Protein AF-A0A3D3HDV8-F1 (afdb_monomer_lite)

pLDDT: mean 91.61, std 9.49, range [49.91, 98.44]

Structure (mmCIF, N/CA/C/O backbone):
data_AF-A0A3D3HDV8-F1
#
_entry.id   AF-A0A3D3HDV8-F1
#
loop_
_atom_site.group_PDB
_atom_site.id
_atom_site.type_symbol
_atom_site.label_atom_id
_atom_site.label_alt_id
_atom_site.label_comp_id
_atom_site.label_asym_id
_atom_site.label_entity_id
_atom_site.label_seq_id
_atom_site.pdbx_PDB_ins_code
_atom_site.Cartn_x
_atom_site.Cartn_y
_atom_site.Cartn_z
_atom_site.occupancy
_atom_site.B_iso_or_equiv
_atom_site.auth_seq_id
_atom_site.auth_comp_id
_atom_site.auth_asym_id
_atom_site.auth_atom_id
_atom_site.pdbx_PDB_model_num
ATOM 1 N N . LEU A 1 1 ? 24.840 2.088 -4.839 1.00 75.50 1 LEU A N 1
ATOM 2 C CA . LEU A 1 1 ? 23.953 0.977 -4.405 1.00 75.50 1 LEU A CA 1
ATOM 3 C C . LEU A 1 1 ? 24.076 -0.270 -5.285 1.00 75.50 1 LEU A C 1
ATOM 5 O O . LEU A 1 1 ? 24.364 -1.320 -4.731 1.00 75.50 1 LEU 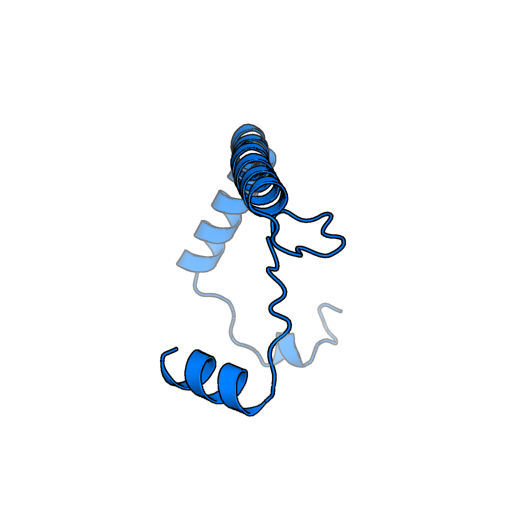A O 1
ATOM 9 N N . ARG A 1 2 ? 23.939 -0.173 -6.619 1.00 79.62 2 ARG A N 1
ATOM 10 C CA . ARG A 1 2 ? 23.937 -1.324 -7.555 1.00 79.62 2 ARG A CA 1
ATOM 11 C C . ARG A 1 2 ? 25.049 -2.368 -7.346 1.00 79.62 2 ARG A C 1
ATOM 13 O O . ARG A 1 2 ? 24.765 -3.551 -7.442 1.00 79.62 2 ARG A O 1
ATOM 20 N N . PHE A 1 3 ? 26.274 -1.939 -7.037 1.00 88.50 3 PHE A N 1
ATOM 21 C CA . PHE A 1 3 ? 27.432 -2.837 -6.890 1.00 88.50 3 PHE A CA 1
ATOM 22 C C . PHE A 1 3 ? 27.842 -3.128 -5.439 1.00 88.50 3 PHE A C 1
ATOM 24 O O . PHE A 1 3 ? 28.734 -3.933 -5.216 1.00 88.50 3 PHE A O 1
ATOM 31 N N . ASN A 1 4 ? 27.190 -2.498 -4.454 1.00 93.94 4 ASN A N 1
ATOM 32 C CA . ASN A 1 4 ? 27.588 -2.588 -3.039 1.00 93.94 4 ASN A CA 1
ATOM 33 C C . ASN A 1 4 ? 26.482 -3.169 -2.134 1.00 93.94 4 ASN A C 1
ATOM 35 O O . ASN A 1 4 ? 26.709 -3.397 -0.948 1.00 93.94 4 ASN A O 1
ATOM 39 N N . LEU A 1 5 ? 25.276 -3.414 -2.664 1.00 95.75 5 LEU A N 1
ATOM 40 C CA . LEU A 1 5 ? 24.167 -4.016 -1.918 1.00 95.75 5 LEU A CA 1
ATOM 41 C C . LEU A 1 5 ? 24.278 -5.542 -1.899 1.00 95.75 5 LEU A C 1
ATOM 43 O O . LEU A 1 5 ? 23.825 -6.217 -2.823 1.00 95.75 5 LEU A O 1
ATOM 47 N N . ARG A 1 6 ? 24.809 -6.094 -0.804 1.00 92.62 6 ARG A N 1
ATOM 48 C CA . ARG A 1 6 ? 24.910 -7.552 -0.603 1.00 92.62 6 ARG A CA 1
ATOM 49 C C . ARG A 1 6 ? 23.561 -8.265 -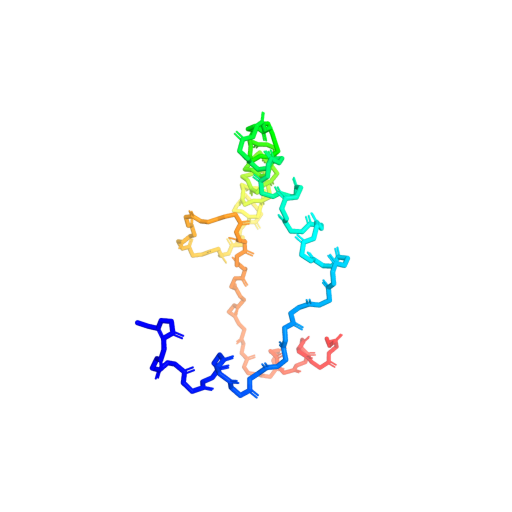0.746 1.00 92.62 6 ARG A C 1
ATOM 51 O O . ARG A 1 6 ? 23.499 -9.305 -1.388 1.00 92.62 6 ARG A O 1
ATOM 58 N N . SER A 1 7 ? 22.481 -7.677 -0.226 1.00 94.12 7 SER A N 1
ATOM 59 C CA . SER A 1 7 ? 21.123 -8.235 -0.324 1.00 94.12 7 SER A CA 1
ATOM 60 C C . SER A 1 7 ? 20.579 -8.321 -1.753 1.00 94.12 7 SER A C 1
ATOM 62 O O . SER A 1 7 ? 19.630 -9.057 -1.979 1.00 94.12 7 SER A O 1
ATOM 64 N N . GLN A 1 8 ? 21.156 -7.592 -2.712 1.00 91.81 8 GLN A N 1
ATOM 65 C CA . GLN A 1 8 ? 20.791 -7.673 -4.131 1.00 91.81 8 GLN A CA 1
ATOM 66 C C . GLN A 1 8 ? 21.765 -8.557 -4.918 1.00 91.81 8 GLN A C 1
ATOM 68 O O . GLN A 1 8 ? 21.340 -9.283 -5.806 1.00 91.81 8 GLN A O 1
ATOM 73 N N . ILE A 1 9 ? 23.060 -8.533 -4.575 1.00 93.12 9 ILE A N 1
ATOM 74 C CA . ILE A 1 9 ? 24.101 -9.346 -5.231 1.00 93.12 9 ILE A CA 1
ATOM 75 C C . ILE A 1 9 ? 23.891 -10.841 -4.971 1.00 93.12 9 ILE A C 1
ATOM 77 O O . ILE A 1 9 ? 24.065 -11.650 -5.877 1.00 93.12 9 ILE A O 1
ATOM 81 N N . TYR A 1 10 ? 23.510 -11.206 -3.743 1.00 94.44 10 TYR A N 1
ATOM 82 C CA . TYR A 1 10 ? 23.328 -12.602 -3.334 1.00 94.44 10 TYR A CA 1
ATOM 83 C C . TYR A 1 10 ? 21.866 -13.075 -3.388 1.00 94.44 10 TYR A C 1
ATOM 85 O O . TYR A 1 10 ? 21.561 -14.174 -2.932 1.00 94.44 10 TYR A O 1
ATOM 93 N N . ALA A 1 11 ? 20.955 -12.266 -3.937 1.00 92.75 11 ALA A N 1
ATOM 94 C CA . ALA A 1 11 ? 19.563 -12.653 -4.150 1.00 92.75 11 ALA A CA 1
ATOM 9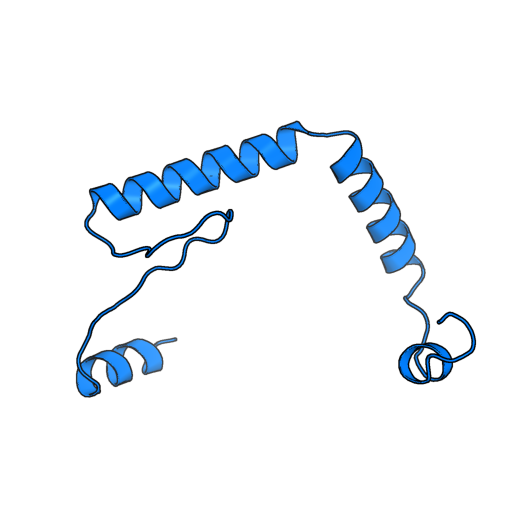5 C C . ALA A 1 11 ? 19.331 -13.139 -5.587 1.00 92.75 11 ALA A C 1
ATOM 97 O O . ALA A 1 11 ? 19.975 -12.687 -6.534 1.00 92.75 11 ALA A O 1
ATOM 98 N N . LYS A 1 12 ? 18.365 -14.047 -5.766 1.00 92.88 12 LYS A N 1
ATOM 99 C CA . LYS A 1 12 ? 17.905 -14.456 -7.099 1.00 92.88 12 LYS A CA 1
ATOM 100 C C . LYS A 1 12 ? 17.077 -13.336 -7.734 1.00 92.88 12 LYS A C 1
ATOM 102 O O . LYS A 1 12 ? 16.307 -12.665 -7.048 1.00 92.88 12 LYS A O 1
ATOM 107 N N . SER A 1 13 ? 17.204 -13.165 -9.048 1.00 93.25 13 SER A N 1
ATOM 108 C CA . SER A 1 13 ? 16.362 -12.236 -9.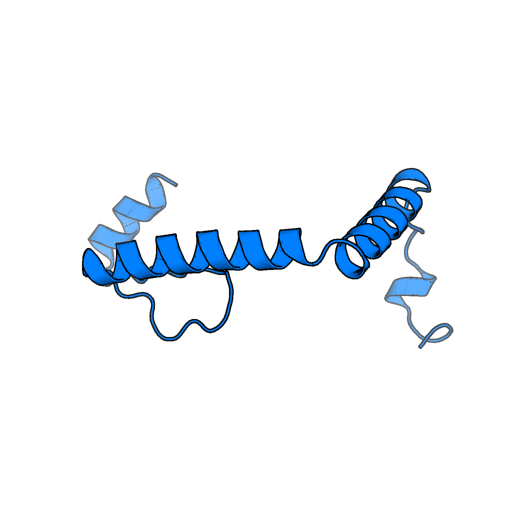802 1.00 93.25 13 SER A CA 1
ATOM 109 C C . SER A 1 13 ? 14.887 -12.654 -9.782 1.00 93.25 13 SER A C 1
ATOM 111 O O . SER A 1 13 ? 14.554 -13.833 -9.618 1.00 93.25 13 SER A O 1
ATOM 113 N N . LEU A 1 14 ? 13.992 -11.678 -9.973 1.00 95.88 14 LEU A N 1
ATOM 114 C CA . LEU A 1 14 ? 12.569 -11.966 -10.123 1.00 95.88 14 LEU A CA 1
ATOM 115 C C . LEU A 1 14 ? 12.315 -12.810 -11.386 1.00 95.88 14 LEU A C 1
ATOM 117 O O . LEU A 1 14 ? 12.894 -12.523 -12.440 1.00 95.88 14 LEU A O 1
ATOM 121 N N . PRO A 1 15 ? 11.410 -13.805 -11.322 1.00 97.62 15 PRO A N 1
ATOM 122 C CA . PRO A 1 15 ? 10.932 -14.516 -12.502 1.00 97.62 15 PRO A CA 1
ATOM 123 C C . PRO A 1 15 ? 10.392 -13.563 -13.575 1.00 97.62 15 PRO A C 1
ATOM 125 O O . PRO A 1 15 ? 9.723 -12.575 -13.267 1.00 97.62 15 PRO A O 1
ATOM 128 N N . MET A 1 16 ? 10.619 -13.901 -14.847 1.00 97.62 16 MET A N 1
ATOM 129 C CA . MET A 1 16 ? 10.265 -13.047 -15.989 1.00 97.62 16 MET A CA 1
ATOM 130 C C . MET A 1 16 ? 8.785 -12.632 -15.995 1.00 97.62 16 MET A C 1
ATOM 132 O O . MET A 1 16 ? 8.481 -11.459 -16.198 1.00 97.62 16 MET A O 1
ATOM 136 N N . ALA A 1 17 ? 7.874 -13.561 -15.691 1.00 98.12 17 ALA A N 1
ATOM 137 C CA . ALA A 1 17 ? 6.441 -13.282 -15.609 1.00 98.12 17 ALA A CA 1
ATOM 138 C C . ALA A 1 17 ? 6.094 -12.208 -14.558 1.00 98.12 17 ALA A C 1
ATOM 140 O O . ALA A 1 17 ? 5.266 -11.336 -14.818 1.00 98.12 17 ALA A O 1
ATOM 141 N N . MET A 1 18 ? 6.756 -12.222 -13.394 1.00 98.06 18 MET A N 1
ATOM 142 C CA . MET A 1 18 ? 6.544 -11.207 -12.356 1.00 98.06 18 MET A CA 1
ATOM 143 C C . MET A 1 18 ? 7.069 -9.842 -12.801 1.00 98.06 18 MET A C 1
ATOM 145 O O . MET A 1 18 ? 6.398 -8.834 -12.591 1.00 98.06 18 MET A O 1
ATOM 149 N N . THR A 1 19 ? 8.232 -9.810 -13.457 1.00 97.69 19 THR A N 1
ATOM 150 C CA . THR A 1 19 ? 8.834 -8.573 -13.969 1.00 97.69 19 THR A CA 1
ATOM 151 C C . THR A 1 19 ? 7.953 -7.913 -15.029 1.00 97.69 19 THR A C 1
ATOM 153 O O . THR A 1 19 ? 7.645 -6.729 -14.912 1.00 97.69 19 THR A O 1
ATOM 156 N N . ILE A 1 20 ? 7.475 -8.676 -16.018 1.00 98.31 20 ILE A N 1
ATOM 157 C CA . ILE A 1 20 ? 6.572 -8.164 -17.063 1.00 98.31 20 ILE A CA 1
ATOM 158 C C . ILE A 1 20 ? 5.257 -7.674 -16.444 1.00 98.31 20 ILE A C 1
ATOM 160 O O . ILE A 1 20 ? 4.800 -6.571 -16.748 1.00 98.31 20 ILE A O 1
ATOM 164 N N . GLY A 1 21 ? 4.677 -8.451 -15.524 1.00 98.38 21 GLY A N 1
ATOM 165 C CA . GLY A 1 21 ? 3.459 -8.059 -14.818 1.00 98.38 21 GLY A CA 1
ATOM 166 C C . GLY A 1 21 ? 3.628 -6.766 -14.014 1.00 98.38 21 GLY A C 1
ATOM 167 O O . GLY A 1 21 ? 2.756 -5.899 -14.052 1.00 98.38 21 GLY A O 1
ATOM 168 N N . ALA A 1 22 ? 4.758 -6.594 -13.323 1.00 98.19 22 ALA A N 1
ATOM 169 C CA . ALA A 1 22 ? 5.062 -5.376 -12.576 1.00 98.19 22 ALA A CA 1
ATOM 170 C C . ALA A 1 22 ? 5.216 -4.154 -13.496 1.00 98.19 22 ALA A C 1
ATOM 172 O O . ALA A 1 22 ? 4.684 -3.090 -13.178 1.00 98.19 22 ALA A O 1
ATOM 173 N N . ILE A 1 23 ? 5.875 -4.311 -14.651 1.00 98.44 23 ILE A N 1
ATOM 174 C CA . ILE A 1 23 ? 6.007 -3.245 -15.657 1.00 98.44 23 ILE A CA 1
ATOM 175 C C . ILE A 1 23 ? 4.625 -2.809 -16.152 1.00 98.44 23 ILE A C 1
ATOM 177 O O . ILE A 1 23 ? 4.321 -1.616 -16.123 1.00 98.44 23 ILE A O 1
ATOM 181 N N . LYS A 1 24 ? 3.755 -3.759 -16.526 1.00 98.19 24 LYS A N 1
ATOM 182 C CA . LYS A 1 24 ? 2.407 -3.424 -17.004 1.00 98.19 24 LYS A CA 1
ATOM 183 C C . LYS A 1 24 ? 1.552 -2.764 -15.920 1.00 98.19 24 LYS A C 1
ATOM 185 O O . LYS A 1 24 ? 0.858 -1.791 -16.198 1.00 98.19 24 LYS A O 1
ATOM 190 N N . ARG A 1 25 ? 1.625 -3.237 -14.671 1.00 97.56 25 ARG A N 1
ATOM 191 C CA . ARG A 1 25 ? 0.928 -2.599 -13.538 1.00 97.56 25 ARG A CA 1
ATOM 192 C C . ARG A 1 25 ? 1.396 -1.164 -13.319 1.00 97.56 25 ARG A C 1
ATOM 194 O O . ARG A 1 25 ? 0.567 -0.293 -13.085 1.00 97.56 25 ARG A O 1
ATOM 201 N N . LEU A 1 26 ? 2.701 -0.905 -13.417 1.00 97.88 26 LEU A N 1
ATOM 202 C CA . LEU A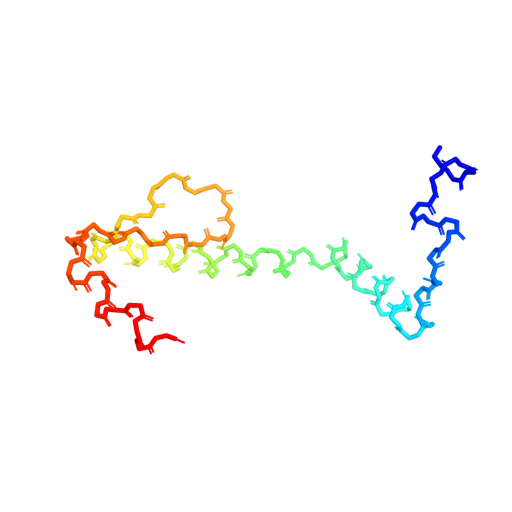 1 26 ? 3.235 0.449 -13.285 1.00 97.88 26 LEU A CA 1
ATOM 203 C C . LEU A 1 26 ? 2.747 1.365 -14.414 1.00 97.88 26 LEU A C 1
ATOM 205 O O . LEU A 1 26 ? 2.415 2.520 -14.159 1.00 97.88 26 LEU A O 1
ATOM 209 N N . GLU A 1 27 ? 2.684 0.857 -15.645 1.00 98.19 27 GLU A N 1
ATOM 210 C CA . GLU A 1 27 ? 2.096 1.572 -16.781 1.00 98.19 27 GLU A CA 1
ATOM 211 C C . GLU A 1 27 ? 0.629 1.928 -16.505 1.00 98.19 27 GLU A C 1
ATOM 213 O O . GLU A 1 27 ? 0.253 3.089 -16.650 1.00 98.19 27 GLU A O 1
ATOM 218 N N . MET A 1 28 ? -0.174 0.970 -16.028 1.00 98.12 28 MET A N 1
ATOM 219 C CA . MET A 1 28 ? -1.577 1.202 -15.666 1.00 98.12 28 MET A CA 1
ATOM 220 C C . MET A 1 28 ? -1.711 2.270 -14.577 1.00 98.12 28 MET A C 1
ATOM 222 O O . MET A 1 28 ? -2.437 3.233 -14.775 1.00 98.12 28 MET A O 1
ATOM 226 N N . ILE A 1 29 ? -0.950 2.173 -13.480 1.00 97.12 29 ILE A N 1
ATOM 227 C CA . ILE A 1 29 ? -0.978 3.165 -12.386 1.00 97.12 29 ILE A CA 1
ATOM 228 C C . ILE A 1 29 ? -0.689 4.587 -12.894 1.00 97.12 29 ILE A C 1
ATOM 230 O O . ILE A 1 29 ? -1.244 5.550 -12.372 1.00 97.12 29 ILE A O 1
ATOM 234 N N . LYS A 1 30 ? 0.180 4.735 -13.902 1.00 97.12 30 LYS A N 1
ATOM 235 C CA . LYS A 1 30 ? 0.522 6.042 -14.485 1.00 97.12 30 LYS A CA 1
ATOM 236 C C . LYS A 1 30 ? -0.523 6.570 -15.467 1.00 97.12 30 LYS A C 1
ATOM 238 O O . LYS A 1 30 ? -0.656 7.781 -15.593 1.00 97.12 30 LYS A O 1
ATOM 243 N N . THR A 1 31 ? -1.195 5.683 -16.194 1.00 98.38 31 THR A N 1
ATOM 244 C CA . THR A 1 31 ? -2.067 6.039 -17.329 1.00 98.38 31 THR A CA 1
ATOM 245 C C . THR A 1 31 ? -3.555 6.027 -16.989 1.00 98.38 31 THR A C 1
ATOM 247 O O . THR A 1 31 ? -4.329 6.621 -17.728 1.00 98.38 31 THR A O 1
ATOM 250 N N . HIS A 1 32 ? -3.939 5.394 -15.878 1.00 98.00 32 HIS A N 1
ATOM 251 C CA . HIS A 1 32 ? -5.324 5.191 -15.448 1.00 98.00 32 HIS A CA 1
ATOM 252 C C . HIS A 1 32 ? -5.561 5.845 -14.068 1.00 98.00 32 HIS A C 1
ATOM 254 O O . HIS A 1 32 ? -5.590 5.150 -13.041 1.00 98.00 32 HIS A O 1
ATOM 260 N N . PRO A 1 33 ? -5.648 7.191 -13.990 1.00 96.75 33 PRO A N 1
ATOM 261 C CA . PRO A 1 33 ? -5.847 7.909 -12.728 1.00 96.75 33 PRO A CA 1
ATOM 262 C C . PRO A 1 33 ? -7.167 7.550 -12.028 1.00 96.75 33 PRO A C 1
ATOM 264 O O . PRO A 1 33 ? -7.229 7.584 -10.796 1.00 96.75 33 PRO A O 1
ATOM 267 N N . GLU A 1 34 ? -8.178 7.119 -12.782 1.00 98.44 34 GLU A N 1
ATOM 268 C CA . GLU A 1 34 ? -9.496 6.734 -12.282 1.00 98.44 34 GLU A CA 1
ATOM 269 C C . GLU A 1 34 ? -9.432 5.556 -11.300 1.00 98.44 34 GLU A C 1
ATOM 271 O O . GLU A 1 34 ? -10.243 5.458 -10.381 1.00 98.44 34 GLU A O 1
ATOM 276 N N . LEU A 1 35 ? -8.427 4.678 -11.423 1.00 97.44 35 LEU A N 1
ATOM 277 C CA . LEU A 1 35 ? -8.218 3.580 -10.474 1.00 97.44 35 LEU A CA 1
ATOM 278 C C . LEU A 1 35 ? -7.881 4.106 -9.073 1.00 97.44 35 LEU A C 1
ATOM 280 O O . LEU A 1 35 ? -8.336 3.555 -8.068 1.00 97.44 35 LEU A O 1
ATOM 284 N N . ARG A 1 36 ? -7.091 5.184 -8.998 1.00 96.50 36 ARG A N 1
ATOM 285 C CA . ARG A 1 36 ? -6.734 5.838 -7.733 1.00 96.50 36 ARG A CA 1
ATOM 286 C C . ARG A 1 36 ? -7.898 6.661 -7.190 1.00 96.50 36 ARG A C 1
ATOM 288 O O . ARG A 1 36 ? -8.095 6.688 -5.981 1.00 96.50 36 ARG A O 1
ATOM 295 N N . GLU A 1 37 ? -8.659 7.317 -8.057 1.00 97.75 37 GLU A N 1
ATOM 296 C CA . GLU A 1 37 ? -9.856 8.067 -7.660 1.00 97.75 37 GLU A CA 1
ATOM 297 C C . GLU A 1 37 ? -10.906 7.137 -7.055 1.00 97.75 37 GLU A C 1
ATOM 299 O O . GLU A 1 37 ? -11.354 7.372 -5.936 1.00 97.75 37 GLU A O 1
ATOM 304 N N . LYS A 1 38 ? -11.191 6.010 -7.715 1.00 98.12 38 LYS A N 1
ATOM 305 C CA . LYS A 1 38 ? -12.112 4.986 -7.211 1.00 98.12 38 LYS A CA 1
ATOM 306 C C . LYS A 1 38 ? -11.650 4.367 -5.890 1.00 98.12 38 LYS A C 1
ATOM 308 O O . LYS A 1 38 ? -12.469 4.074 -5.022 1.00 98.12 38 LYS A O 1
ATOM 313 N N . LEU A 1 39 ? -10.340 4.173 -5.703 1.00 97.62 39 LEU A N 1
ATOM 314 C CA . LEU A 1 39 ? -9.784 3.746 -4.413 1.00 97.62 39 LEU A CA 1
ATOM 315 C C . LEU A 1 39 ? -10.146 4.739 -3.301 1.00 97.62 39 LEU A C 1
ATOM 317 O O . LEU A 1 39 ? -10.597 4.322 -2.235 1.00 97.62 39 LEU A O 1
ATOM 321 N N . TRP A 1 40 ? -9.956 6.035 -3.549 1.00 98.00 40 TRP A N 1
ATOM 322 C CA . TRP A 1 40 ? -10.262 7.078 -2.573 1.00 98.00 40 TRP A CA 1
ATOM 323 C C . TRP A 1 40 ? -11.757 7.260 -2.346 1.00 98.00 40 TRP A C 1
ATOM 325 O O . TRP A 1 40 ? -12.159 7.443 -1.203 1.00 98.00 40 TRP A O 1
ATOM 335 N N . GLU A 1 41 ? -12.583 7.158 -3.385 1.00 98.25 41 GLU A N 1
ATOM 336 C CA . GLU A 1 41 ? -14.042 7.161 -3.261 1.00 98.25 41 GLU A CA 1
ATOM 337 C C . GLU A 1 41 ? -14.505 6.074 -2.281 1.00 98.25 41 GLU A C 1
ATOM 339 O O . GLU A 1 41 ? -15.182 6.368 -1.294 1.00 98.25 41 GLU A O 1
ATOM 344 N N . ASN A 1 42 ? -14.045 4.836 -2.488 1.00 98.06 42 ASN A N 1
ATOM 345 C CA . ASN A 1 42 ? -14.379 3.706 -1.625 1.00 98.06 42 ASN A CA 1
ATOM 346 C C . ASN A 1 42 ? -13.846 3.888 -0.197 1.00 98.06 42 ASN A C 1
ATOM 348 O O . ASN A 1 42 ? -14.573 3.657 0.770 1.00 98.06 42 ASN A O 1
ATOM 352 N N . ALA A 1 43 ? -12.582 4.302 -0.054 1.00 97.75 43 ALA A N 1
ATOM 353 C CA . ALA A 1 43 ? -11.971 4.515 1.255 1.00 97.75 43 ALA A CA 1
ATOM 354 C C . ALA A 1 43 ? -12.704 5.611 2.043 1.00 97.75 43 ALA A C 1
ATOM 356 O O . ALA A 1 43 ? -13.028 5.414 3.211 1.00 97.75 43 ALA A O 1
ATOM 357 N N . ASN A 1 44 ? -13.035 6.731 1.398 1.00 97.31 44 ASN A N 1
ATOM 358 C CA . ASN A 1 44 ? -13.745 7.841 2.025 1.00 97.31 44 ASN A CA 1
ATOM 359 C C . ASN A 1 44 ? -15.175 7.454 2.411 1.00 97.31 44 ASN A C 1
ATOM 361 O O . ASN A 1 44 ? -15.614 7.800 3.506 1.00 97.31 44 ASN A O 1
ATOM 365 N N . ALA A 1 45 ? -15.887 6.714 1.555 1.00 97.75 45 ALA A N 1
ATOM 366 C CA . ALA A 1 45 ? -17.222 6.212 1.867 1.00 97.75 45 ALA A CA 1
ATOM 367 C C . ALA A 1 45 ? -17.204 5.304 3.109 1.00 97.75 45 ALA A C 1
ATOM 369 O O . ALA A 1 45 ? -17.999 5.501 4.029 1.00 97.75 45 ALA A O 1
ATOM 370 N N . LEU A 1 46 ? -16.250 4.368 3.178 1.00 97.12 46 LEU A N 1
ATOM 371 C CA . LEU A 1 46 ? -16.090 3.464 4.317 1.00 97.12 46 LEU A CA 1
ATOM 372 C C . LEU A 1 46 ? -15.721 4.216 5.602 1.00 97.12 46 LEU A C 1
ATOM 374 O O . LEU A 1 46 ? -16.357 4.034 6.640 1.00 97.12 46 LEU A O 1
ATOM 378 N N . GLN A 1 47 ? -14.706 5.081 5.535 1.00 96.88 47 GLN A N 1
ATOM 379 C CA . GLN A 1 47 ? -14.244 5.857 6.685 1.00 96.88 47 GLN A CA 1
ATOM 380 C C . GLN A 1 47 ? -15.340 6.785 7.212 1.00 96.88 47 GLN A C 1
ATOM 382 O O . GLN A 1 47 ? -15.511 6.898 8.425 1.00 96.88 47 GLN A O 1
ATOM 387 N N . LYS A 1 48 ? -16.105 7.427 6.321 1.00 96.88 48 LYS A N 1
ATOM 388 C CA . LYS A 1 48 ? -17.258 8.248 6.695 1.00 96.88 48 LYS A CA 1
ATOM 389 C C . LYS A 1 48 ? -18.314 7.408 7.411 1.00 96.88 48 LYS A C 1
ATOM 391 O O . LYS A 1 48 ? -18.690 7.763 8.523 1.00 96.88 48 LYS A O 1
ATOM 396 N N . GLY A 1 49 ? -18.712 6.274 6.832 1.00 97.31 49 GLY A N 1
ATOM 397 C CA . GLY A 1 49 ? -19.714 5.390 7.431 1.00 97.31 49 GLY A CA 1
ATOM 398 C C . GLY A 1 49 ? -19.314 4.885 8.820 1.00 97.31 49 GLY A C 1
ATOM 399 O O . GLY A 1 49 ? -20.122 4.903 9.744 1.00 97.31 49 GLY A O 1
ATOM 400 N N . PHE A 1 50 ? -18.049 4.509 9.022 1.00 96.56 50 PHE A N 1
ATOM 401 C CA . PHE A 1 50 ? -17.571 4.099 10.346 1.00 96.56 50 PHE A CA 1
ATOM 402 C C . PHE A 1 50 ? -17.533 5.241 11.361 1.00 96.56 50 PHE A C 1
ATOM 404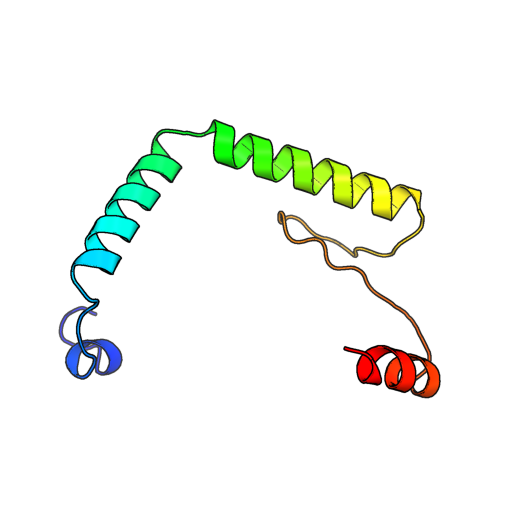 O O . PHE A 1 50 ? -17.880 5.027 12.522 1.00 96.56 50 PHE A O 1
ATOM 411 N N . ARG A 1 51 ? -17.168 6.459 10.947 1.00 95.12 51 ARG A N 1
ATOM 412 C CA . ARG A 1 51 ? -17.235 7.629 11.836 1.00 95.12 51 ARG A CA 1
ATOM 413 C C . ARG A 1 51 ? -18.677 7.951 12.226 1.00 95.12 51 ARG A C 1
ATOM 415 O O . ARG A 1 51 ? -18.931 8.224 13.393 1.00 95.12 51 ARG A O 1
ATOM 422 N N . GLU A 1 52 ? -19.611 7.874 11.281 1.00 97.38 52 GLU A N 1
ATOM 423 C CA . GLU A 1 52 ? -21.047 8.070 11.532 1.00 97.38 52 GLU A CA 1
ATOM 424 C C . GLU A 1 52 ? -21.625 6.997 12.464 1.00 97.38 52 GLU A C 1
ATOM 426 O O . GLU A 1 52 ? -22.449 7.306 13.320 1.00 97.38 52 GLU A O 1
ATOM 431 N N . ALA A 1 53 ? -21.137 5.759 12.366 1.00 96.12 53 ALA A N 1
ATOM 432 C CA . ALA A 1 53 ? -21.482 4.670 13.278 1.00 96.12 53 ALA A CA 1
ATOM 433 C C . ALA A 1 53 ? -20.792 4.759 14.659 1.00 96.12 53 ALA A C 1
ATOM 435 O O . ALA A 1 53 ? -21.025 3.905 15.513 1.00 96.12 53 ALA A O 1
ATOM 436 N N . GLY A 1 54 ? -19.957 5.777 14.903 1.00 94.06 54 GLY A N 1
ATOM 437 C CA . GLY A 1 54 ? -19.321 6.030 16.200 1.00 94.06 54 GLY A CA 1
ATOM 438 C C . GLY A 1 54 ? -17.998 5.296 16.443 1.00 94.06 54 GLY A C 1
ATOM 439 O O . GLY A 1 54 ? -17.520 5.273 17.578 1.00 94.06 54 GLY A O 1
ATOM 440 N N . PHE A 1 55 ? -17.379 4.709 15.414 1.00 93.81 55 PHE A N 1
ATOM 441 C CA . PHE A 1 55 ? -16.078 4.052 15.551 1.00 93.81 55 PHE A CA 1
ATOM 442 C C . PHE A 1 55 ? -14.915 5.056 15.602 1.00 93.81 55 PHE A C 1
ATOM 444 O O . PHE A 1 55 ? -14.881 6.054 14.876 1.00 93.81 55 PHE A O 1
ATOM 451 N N . ASP A 1 56 ? -13.911 4.752 16.429 1.00 94.25 56 ASP A N 1
ATOM 452 C CA . ASP A 1 56 ? -12.661 5.510 16.507 1.00 94.25 56 ASP A CA 1
ATOM 453 C C . ASP A 1 56 ? -11.704 5.038 15.405 1.00 94.25 56 ASP A C 1
ATOM 455 O O . ASP A 1 56 ? -11.205 3.915 15.446 1.00 94.25 56 ASP A O 1
ATOM 459 N N . LEU A 1 57 ? -11.451 5.894 14.411 1.00 94.38 57 LEU A N 1
ATOM 460 C CA . LEU A 1 57 ? -10.482 5.623 13.340 1.00 94.38 57 LEU A CA 1
ATOM 461 C C . LEU A 1 57 ? -9.135 6.330 13.546 1.00 94.38 57 LEU A C 1
ATOM 463 O O . LEU A 1 57 ? -8.267 6.296 12.673 1.00 94.38 57 LEU A O 1
ATOM 467 N N . GLY A 1 58 ? -8.967 7.057 14.653 1.00 91.62 58 GLY A N 1
ATOM 468 C CA . GLY A 1 58 ? -7.854 7.981 14.827 1.00 91.62 58 GLY A CA 1
ATOM 469 C C . GLY A 1 58 ? -7.732 9.002 13.681 1.00 91.62 58 GLY A C 1
ATOM 470 O O . GLY A 1 58 ? -8.714 9.392 13.028 1.00 91.62 58 GLY A O 1
ATOM 471 N N . LYS A 1 59 ? -6.491 9.439 13.440 1.00 90.25 59 LYS A N 1
ATOM 472 C CA . LYS A 1 59 ? -6.108 10.334 12.339 1.00 90.25 59 LYS A CA 1
ATOM 473 C C . LYS A 1 59 ? -5.470 9.501 11.225 1.00 90.25 59 LYS A C 1
ATOM 475 O O . LYS A 1 59 ? -4.284 9.195 11.294 1.00 90.25 59 LYS A O 1
ATOM 480 N N . THR A 1 60 ? -6.266 9.105 10.234 1.00 88.69 60 THR A N 1
ATOM 481 C CA . THR A 1 60 ? -5.774 8.451 9.012 1.00 88.69 60 THR A CA 1
ATOM 482 C C . THR A 1 60 ? -5.826 9.440 7.850 1.00 88.69 60 THR A C 1
ATOM 484 O O . THR A 1 60 ? -6.844 10.091 7.636 1.00 88.69 60 THR A O 1
ATOM 487 N N . GLU A 1 61 ? -4.719 9.554 7.120 1.00 91.56 61 GLU A N 1
ATOM 488 C CA . GLU A 1 61 ? -4.585 10.342 5.881 1.00 91.56 61 GLU A CA 1
ATOM 489 C C . GLU A 1 61 ? -4.298 9.423 4.681 1.00 91.56 61 GLU A C 1
ATOM 491 O O . GLU A 1 61 ? -3.793 9.841 3.642 1.00 91.56 61 GLU A O 1
ATOM 496 N N . SER A 1 62 ? -4.579 8.130 4.843 1.00 95.06 62 SER A N 1
ATOM 497 C CA . SER A 1 62 ? -4.300 7.081 3.867 1.00 95.06 62 SER A CA 1
ATOM 498 C C . SER A 1 62 ? -5.592 6.328 3.515 1.00 95.06 62 SER A C 1
ATOM 500 O O . SER A 1 62 ? -6.554 6.378 4.286 1.00 95.06 62 SER A O 1
ATOM 502 N N . PRO A 1 63 ? -5.628 5.567 2.404 1.00 95.88 63 PRO A N 1
ATOM 503 C CA . PRO A 1 63 ? -6.774 4.711 2.087 1.00 95.88 63 PRO A CA 1
ATOM 504 C C . PRO A 1 63 ? -6.914 3.512 3.047 1.00 95.88 63 PRO A C 1
ATOM 506 O O . PRO A 1 63 ? -7.868 2.744 2.944 1.00 95.88 63 PRO A O 1
ATOM 509 N N . VAL A 1 64 ? -5.979 3.331 3.989 1.00 95.50 64 VAL A N 1
ATOM 510 C CA . VAL A 1 64 ? -6.093 2.344 5.065 1.00 95.50 64 VAL A CA 1
ATOM 511 C C . VAL A 1 64 ? -7.048 2.874 6.135 1.00 95.50 64 VAL A C 1
ATOM 513 O O . VAL A 1 64 ? -6.923 4.012 6.592 1.00 95.50 64 VAL A O 1
ATOM 516 N N . THR A 1 65 ? -7.990 2.028 6.553 1.00 95.56 65 THR A N 1
ATOM 517 C CA . THR A 1 65 ? -9.030 2.362 7.537 1.00 95.56 65 THR A CA 1
ATOM 518 C C . THR A 1 65 ? -8.778 1.608 8.846 1.00 95.56 65 THR A C 1
ATOM 520 O O . THR A 1 65 ? -9.279 0.496 9.007 1.00 95.56 65 THR A O 1
ATOM 523 N N . PRO A 1 66 ? -7.962 2.152 9.768 1.00 93.88 66 PRO A N 1
ATOM 524 C CA . PRO A 1 66 ? -7.751 1.536 11.073 1.00 93.88 66 PRO A CA 1
ATOM 525 C C . PRO A 1 66 ? -8.988 1.746 11.950 1.00 93.88 66 PRO A C 1
ATOM 527 O O . PRO A 1 66 ? -9.478 2.865 12.041 1.00 93.88 66 PRO A O 1
ATOM 530 N N . VAL A 1 67 ? -9.478 0.696 12.609 1.00 92.69 67 VAL A N 1
ATOM 531 C CA . VAL A 1 67 ? -10.583 0.778 13.578 1.00 92.69 67 VAL A CA 1
ATOM 532 C C . VAL A 1 67 ? -10.036 0.424 14.955 1.00 92.69 67 VAL A C 1
ATOM 534 O O . VAL A 1 67 ? -9.570 -0.694 15.176 1.00 92.69 67 VAL A O 1
ATOM 537 N N . PHE A 1 68 ? -10.060 1.381 15.878 1.00 89.88 68 PHE A N 1
ATOM 538 C CA . PHE A 1 68 ? -9.551 1.209 17.231 1.00 89.88 68 PHE A CA 1
ATOM 539 C C . PHE A 1 68 ? -10.657 0.710 18.158 1.00 89.88 68 PHE A C 1
ATOM 541 O O . PHE A 1 68 ? -11.650 1.395 18.400 1.00 89.88 68 PHE A O 1
ATOM 548 N N . PHE A 1 69 ? -10.439 -0.464 18.744 1.00 83.38 69 PHE A N 1
ATOM 549 C CA . PHE A 1 69 ? -11.296 -1.015 19.787 1.00 83.38 69 PHE A CA 1
ATOM 550 C C . PHE A 1 69 ? -10.643 -0.806 21.151 1.00 83.38 69 PHE A C 1
ATOM 552 O O . PHE A 1 69 ? -9.533 -1.272 21.405 1.00 83.38 69 PHE A O 1
ATOM 559 N N . LYS A 1 70 ? -11.334 -0.089 22.039 1.00 79.44 70 LYS A N 1
ATOM 560 C CA . LYS A 1 70 ? -10.915 0.099 23.431 1.00 79.44 70 LYS A CA 1
ATOM 561 C C . LYS A 1 70 ? -11.704 -0.880 24.299 1.00 79.44 70 LYS A C 1
ATOM 563 O O . LYS A 1 70 ? -12.816 -0.573 24.712 1.00 79.44 70 LYS A O 1
ATOM 568 N N . SER A 1 71 ? -11.141 -2.059 24.549 1.00 76.56 71 SER A N 1
ATOM 569 C CA . SER A 1 71 ? -11.715 -3.080 25.437 1.00 76.56 71 SER A CA 1
ATOM 570 C C . SER A 1 71 ? -10.709 -3.545 26.487 1.00 76.56 71 SER A C 1
ATOM 572 O O . SER A 1 71 ? -9.495 -3.425 26.307 1.00 76.56 71 SER A O 1
ATOM 574 N N . GLY A 1 72 ? -11.215 -4.072 27.606 1.00 84.06 72 GLY A N 1
ATOM 575 C CA . GLY A 1 72 ? -10.371 -4.657 28.648 1.00 84.06 72 GLY A CA 1
ATOM 576 C C . GLY A 1 72 ? -9.681 -5.938 28.169 1.00 84.06 72 GLY A C 1
ATOM 577 O O . GLY A 1 72 ? -10.201 -6.637 27.301 1.00 84.06 72 GLY A O 1
ATOM 578 N N . LEU A 1 73 ? -8.534 -6.280 28.771 1.00 81.94 73 LEU A N 1
ATOM 579 C CA . LEU A 1 73 ? -7.686 -7.414 28.366 1.00 81.94 73 LEU A CA 1
ATOM 580 C C . LEU A 1 73 ? -8.474 -8.725 28.180 1.00 81.94 73 LEU A C 1
ATOM 582 O O . LEU A 1 73 ? -8.257 -9.446 27.209 1.00 81.94 73 LEU A O 1
ATOM 586 N N . ALA A 1 74 ? -9.418 -9.014 29.080 1.00 81.44 74 ALA A N 1
ATOM 587 C CA . ALA A 1 74 ? -10.237 -10.224 29.024 1.00 81.44 74 ALA A CA 1
ATOM 588 C C . ALA A 1 74 ? -11.156 -10.275 27.787 1.00 81.44 74 ALA A C 1
ATOM 590 O O . ALA A 1 74 ? -11.217 -11.301 27.116 1.00 81.44 74 ALA A O 1
ATOM 591 N N . GLN A 1 75 ? -11.817 -9.163 27.451 1.00 77.75 75 GLN A N 1
ATOM 592 C CA . GLN A 1 75 ? -12.686 -9.052 26.270 1.00 77.75 75 GLN A CA 1
ATOM 593 C C . GLN A 1 75 ? -11.862 -9.068 24.979 1.00 77.75 75 GLN A C 1
ATOM 595 O O . GLN A 1 75 ? -12.206 -9.769 24.033 1.00 77.75 75 GLN A O 1
ATOM 600 N N . THR A 1 76 ? -10.721 -8.373 24.967 1.00 79.81 76 THR A N 1
ATOM 601 C CA . THR A 1 76 ? -9.790 -8.374 23.831 1.00 79.81 76 THR A CA 1
ATOM 602 C C . THR A 1 76 ? -9.247 -9.777 23.546 1.00 79.81 76 THR A C 1
ATOM 604 O O . THR A 1 76 ? -9.170 -10.186 22.392 1.00 79.81 76 THR A O 1
ATOM 607 N N . THR A 1 77 ? -8.912 -10.547 24.587 1.00 79.25 77 THR A N 1
ATOM 608 C CA . THR A 1 77 ? -8.394 -11.919 24.438 1.00 79.25 77 THR A CA 1
ATOM 609 C C . THR A 1 77 ? -9.438 -12.860 23.834 1.00 79.25 77 THR A C 1
ATOM 611 O O . THR A 1 77 ? -9.087 -13.738 23.054 1.00 79.25 77 THR A O 1
ATOM 614 N N . GLN A 1 78 ? -10.720 -12.671 24.160 1.00 79.19 78 GLN A N 1
ATOM 615 C CA . GLN A 1 78 ? -11.809 -13.443 23.556 1.00 79.19 78 GLN A CA 1
ATOM 616 C C . GLN A 1 78 ? -12.008 -13.081 22.078 1.00 79.19 78 GLN A C 1
ATOM 618 O O . GLN A 1 78 ? -12.141 -13.980 21.260 1.00 79.19 78 GLN A O 1
ATOM 623 N N . LEU A 1 79 ? -11.942 -11.791 21.729 1.00 73.56 79 LEU A N 1
ATOM 624 C CA . LEU A 1 79 ? -12.109 -11.314 20.350 1.00 73.56 79 LEU A CA 1
ATOM 625 C C . LEU A 1 79 ? -10.982 -11.757 19.404 1.00 73.56 79 LEU A C 1
ATOM 627 O O . LEU A 1 79 ? -11.246 -12.053 18.246 1.00 73.56 79 LEU A O 1
ATOM 631 N N . ILE A 1 80 ? -9.730 -11.800 19.875 1.00 75.94 80 ILE A N 1
ATOM 632 C CA . ILE A 1 80 ? -8.578 -12.203 19.044 1.00 75.94 80 ILE A CA 1
ATOM 633 C C . ILE A 1 80 ? -8.522 -13.724 18.857 1.00 75.94 80 ILE A C 1
ATOM 635 O O . ILE A 1 80 ? -7.974 -14.193 17.870 1.00 75.94 80 ILE A O 1
ATOM 639 N N . LYS A 1 81 ? -9.078 -14.505 19.788 1.00 69.06 81 LYS A N 1
ATOM 640 C CA . LYS A 1 81 ? -9.043 -15.972 19.716 1.00 69.06 81 LYS A CA 1
ATOM 641 C C . LYS A 1 81 ? -9.888 -16.543 18.563 1.00 69.06 81 LYS A C 1
ATOM 643 O O . LYS A 1 81 ? -9.606 -17.654 18.129 1.00 69.06 81 LYS A O 1
ATOM 648 N N . ASP A 1 82 ? -10.882 -15.791 18.091 1.00 55.34 82 ASP A N 1
ATOM 649 C CA . ASP A 1 82 ? -11.758 -16.164 16.969 1.00 55.34 82 ASP A CA 1
ATOM 650 C C . ASP A 1 82 ? -11.270 -15.634 15.597 1.00 55.34 82 ASP A C 1
ATOM 652 O O . ASP A 1 82 ? -11.957 -15.820 14.591 1.00 55.34 82 ASP A O 1
ATOM 656 N N . LEU A 1 83 ? -10.092 -14.992 15.543 1.00 49.91 83 LEU A N 1
ATOM 657 C CA . LEU A 1 83 ? -9.380 -14.584 14.318 1.00 49.91 83 LEU A CA 1
ATOM 658 C C . LEU A 1 83 ? -8.248 -15.564 13.983 1.00 49.91 83 LEU A C 1
ATOM 660 O O . LEU A 1 83 ? -8.045 -15.810 12.772 1.00 49.91 83 LEU A O 1
#

Sequence (83 aa):
LRFNLRSQIYAKSLPMAMTIGAIKRLEMIKTHPELREKLWENANALQKGFREAGFDLGKTESPVTPVFFKSGLAQTTQLIKDL

Secondary structure (DSSP, 8-state):
-TTT-HHHHTSPPPPHHHHHHHHHHHHHHHH-HHHHHHHHHHHHHHHHHHHHTT-B--S--SS----B----HHHHHHHHHT-

Radius of gyration: 20.63 Å; chains: 1; bounding box: 49×26×46 Å

Foldseek 3Di:
DVVPDPCVVPDDDDDPVVVVVVVVVVVCVVPPCVVVVVLVVVLVVVLVVCVVVVFPQDDDPDSDGDTDDDDDPVVVVVVVVVD